Protein AF-A0A173Y8G6-F1 (afdb_monomer_lite)

Secondary structure (DSSP, 8-state):
------S-HHHHHHTTS-EEEEEEE-SEEEEETTEEEEE-SS--S-TT--EEEEEEETTT--EEEEEEEEETTEEEEE-GGGTTT--S-EEEEEEEEEETTEEEEEEEE-SS--EEEE-----TTEEEEEEE-TTSBEEEEEEE--

pLDDT: mean 79.1, std 14.88, range [27.05, 93.94]

Radius of gyration: 14.87 Å; chains: 1; bounding box: 34×36×37 Å

Structure (mmCIF, N/CA/C/O backbone):
data_AF-A0A173Y8G6-F1
#
_entry.id   AF-A0A173Y8G6-F1
#
loop_
_atom_site.group_PDB
_atom_site.id
_atom_site.type_symbol
_atom_site.label_atom_id
_atom_site.label_alt_id
_atom_site.label_comp_id
_atom_site.label_asym_id
_atom_site.label_entity_id
_atom_site.label_seq_id
_atom_site.pdbx_PDB_ins_code
_atom_site.Cartn_x
_atom_site.Cartn_y
_atom_site.Cartn_z
_atom_site.occupancy
_atom_site.B_iso_or_equiv
_atom_site.auth_seq_id
_atom_site.auth_comp_id
_atom_site.auth_asym_id
_atom_site.auth_atom_id
_atom_site.pdbx_PDB_model_num
ATOM 1 N N . MET A 1 1 ? -7.339 12.045 -16.194 1.00 35.00 1 MET A N 1
ATOM 2 C CA . MET A 1 1 ? -6.387 11.503 -15.205 1.00 35.00 1 MET A CA 1
ATOM 3 C C . MET A 1 1 ? -5.517 12.655 -14.739 1.00 35.00 1 MET A C 1
ATOM 5 O O . MET A 1 1 ? -4.804 13.214 -15.562 1.00 35.00 1 MET A O 1
ATOM 9 N N . ILE A 1 2 ? -5.657 13.087 -13.486 1.00 27.05 2 ILE A N 1
ATOM 10 C CA . ILE A 1 2 ? -4.834 14.165 -12.930 1.00 27.05 2 ILE A CA 1
ATOM 11 C C . ILE A 1 2 ? -3.763 13.490 -12.075 1.00 27.05 2 ILE A C 1
ATOM 13 O O . ILE A 1 2 ? -4.053 13.013 -10.985 1.00 27.05 2 ILE A O 1
ATOM 17 N N . ILE A 1 3 ? -2.535 13.415 -12.589 1.00 34.75 3 ILE A N 1
ATOM 18 C CA . ILE A 1 3 ? -1.369 13.115 -11.756 1.00 34.75 3 ILE A CA 1
ATOM 19 C C . ILE A 1 3 ? -1.067 14.418 -11.031 1.00 34.75 3 ILE A C 1
ATOM 21 O O . ILE A 1 3 ? -0.451 15.319 -11.600 1.00 34.75 3 ILE A O 1
ATOM 25 N N . ILE A 1 4 ? -1.569 14.567 -9.809 1.00 37.94 4 ILE A N 1
ATOM 26 C CA . ILE A 1 4 ? -1.151 15.689 -8.982 1.00 37.94 4 ILE A CA 1
ATOM 27 C C . ILE A 1 4 ? 0.146 15.245 -8.307 1.00 37.94 4 ILE A C 1
ATOM 29 O O . ILE A 1 4 ? 0.132 14.386 -7.430 1.00 37.94 4 ILE A O 1
ATOM 33 N N . ASN A 1 5 ? 1.275 15.799 -8.753 1.00 38.75 5 ASN A N 1
ATOM 34 C CA . ASN A 1 5 ? 2.533 15.724 -8.017 1.00 38.75 5 ASN A CA 1
ATOM 35 C C . ASN A 1 5 ? 2.392 16.658 -6.807 1.00 38.75 5 ASN A C 1
ATOM 37 O O . ASN A 1 5 ? 2.719 17.843 -6.874 1.00 38.75 5 ASN A O 1
ATOM 41 N N . ILE A 1 6 ? 1.725 16.168 -5.762 1.00 46.53 6 ILE A N 1
ATOM 42 C CA . ILE A 1 6 ? 1.488 16.938 -4.545 1.00 46.53 6 ILE A CA 1
ATOM 43 C C . ILE A 1 6 ? 2.719 16.742 -3.686 1.00 46.53 6 ILE A C 1
ATOM 45 O O . ILE A 1 6 ? 3.026 15.622 -3.284 1.00 46.53 6 ILE A O 1
ATOM 49 N N . ASN A 1 7 ? 3.417 17.835 -3.397 1.00 43.09 7 ASN A N 1
ATOM 50 C CA . ASN A 1 7 ? 4.441 17.834 -2.366 1.00 43.09 7 ASN A CA 1
ATOM 51 C C . ASN A 1 7 ? 3.755 17.512 -1.024 1.00 43.09 7 ASN A C 1
ATOM 53 O O . ASN A 1 7 ? 3.159 18.388 -0.404 1.00 43.09 7 ASN A O 1
ATOM 57 N N . ASN A 1 8 ? 3.821 16.235 -0.643 1.00 57.97 8 ASN A N 1
ATOM 58 C CA . ASN A 1 8 ? 3.405 15.617 0.616 1.00 57.97 8 ASN A CA 1
ATOM 59 C C . ASN A 1 8 ? 1.929 15.817 1.003 1.00 57.97 8 ASN A C 1
ATOM 61 O O . ASN A 1 8 ? 1.582 16.659 1.835 1.00 57.97 8 ASN A O 1
ATOM 65 N N . TYR A 1 9 ? 1.052 14.959 0.477 1.00 61.53 9 TYR A N 1
ATOM 66 C CA . TYR A 1 9 ? -0.348 14.890 0.893 1.00 61.53 9 TYR A CA 1
ATOM 67 C C . TYR A 1 9 ? -0.448 14.610 2.396 1.00 61.53 9 TYR A C 1
ATOM 69 O O . TYR A 1 9 ? -1.221 15.256 3.094 1.00 61.53 9 TYR A O 1
ATOM 77 N N . THR A 1 10 ? 0.395 13.726 2.940 1.00 57.09 10 THR A N 1
ATOM 78 C CA . THR A 1 10 ? 0.391 13.434 4.384 1.00 57.09 10 THR A CA 1
ATOM 79 C C . THR A 1 10 ? 0.614 14.670 5.253 1.00 57.09 10 THR A C 1
ATOM 81 O O . THR A 1 10 ? -0.005 14.777 6.310 1.00 57.09 10 THR A O 1
ATOM 84 N N . ASP A 1 11 ? 1.437 15.614 4.792 1.00 58.09 11 ASP A N 1
ATOM 85 C CA . ASP A 1 11 ? 1.786 16.819 5.551 1.00 58.09 11 ASP A CA 1
ATOM 86 C C . ASP A 1 11 ? 0.621 17.826 5.562 1.00 58.09 11 ASP A C 1
ATOM 88 O O . ASP A 1 11 ? 0.372 18.511 6.557 1.00 58.09 11 ASP A O 1
ATOM 92 N N . PHE A 1 12 ? -0.151 17.887 4.471 1.00 55.78 12 PHE A N 1
ATOM 93 C CA . PHE A 1 12 ? -1.356 18.716 4.396 1.00 55.78 12 PHE A CA 1
ATOM 94 C C . PHE A 1 12 ? -2.420 18.269 5.411 1.00 55.78 12 PHE A C 1
ATOM 96 O O . PHE A 1 12 ? -3.036 19.104 6.083 1.00 55.78 12 PHE A O 1
ATOM 103 N N . TYR A 1 13 ? -2.612 16.954 5.563 1.00 57.38 13 TYR A N 1
ATOM 104 C CA . TYR A 1 13 ? -3.599 16.404 6.496 1.00 57.38 13 TYR A CA 1
ATOM 105 C C . TYR A 1 13 ? -3.103 16.382 7.944 1.00 57.38 13 TYR A C 1
ATOM 107 O O . TYR A 1 13 ? -3.916 16.577 8.848 1.00 57.38 13 TYR A O 1
ATOM 115 N N . SER A 1 14 ? -1.795 16.223 8.184 1.00 56.19 14 SER A N 1
ATOM 116 C CA . SER A 1 14 ? -1.225 16.271 9.537 1.00 56.19 14 SER A CA 1
ATOM 117 C C . SER A 1 14 ? -1.291 17.657 10.176 1.00 56.19 14 SER A C 1
ATOM 119 O O . SER A 1 14 ? -1.385 17.760 11.394 1.00 56.19 14 SER A O 1
ATOM 121 N N . ASN A 1 15 ? -1.245 18.725 9.374 1.00 54.25 15 ASN A N 1
ATOM 122 C CA . ASN A 1 15 ? -1.210 20.095 9.891 1.00 54.25 15 ASN A CA 1
ATOM 123 C C . ASN A 1 15 ? -2.587 20.648 10.289 1.00 54.25 15 ASN A C 1
ATOM 125 O O . ASN A 1 15 ? -2.645 21.650 10.994 1.00 54.25 15 ASN A O 1
ATOM 129 N N . ASN A 1 16 ? -3.683 20.007 9.867 1.00 51.00 16 ASN A N 1
ATOM 130 C CA . ASN A 1 16 ? -5.044 20.508 10.097 1.00 51.00 16 ASN A CA 1
ATOM 131 C C . ASN A 1 16 ? -5.950 19.545 10.881 1.00 51.00 16 ASN A C 1
ATOM 133 O O . ASN A 1 16 ? -7.019 19.960 11.311 1.00 51.00 16 ASN A O 1
ATOM 137 N N . ASN A 1 17 ? -5.558 18.279 11.072 1.00 57.84 17 ASN A N 1
ATOM 138 C CA . ASN A 1 17 ? -6.342 17.274 11.799 1.00 57.84 17 ASN A CA 1
ATOM 139 C C . ASN A 1 17 ? -5.426 16.276 12.529 1.00 57.84 17 ASN A C 1
ATOM 141 O O . ASN A 1 17 ? -4.271 16.089 12.153 1.00 57.84 17 ASN A O 1
ATOM 145 N N . ILE A 1 18 ? -5.943 15.590 13.558 1.00 61.19 18 ILE A N 1
ATOM 146 C CA . ILE A 1 18 ? -5.204 14.519 14.248 1.00 61.19 18 ILE A CA 1
ATOM 147 C C . ILE A 1 18 ? -5.032 13.342 13.275 1.00 61.19 18 ILE A C 1
ATOM 149 O O . ILE A 1 18 ? -5.975 12.584 13.040 1.00 61.19 18 ILE A O 1
ATOM 153 N N . LEU A 1 19 ? -3.830 13.204 12.709 1.00 77.75 19 LEU A N 1
ATOM 154 C CA . LEU A 1 19 ? -3.442 12.074 11.870 1.00 77.75 19 LEU A CA 1
ATOM 155 C C . LEU A 1 19 ? -2.950 10.923 12.750 1.00 77.75 19 LEU A C 1
ATOM 157 O O . LEU A 1 19 ? -1.847 10.966 13.296 1.00 77.75 19 LEU A O 1
ATOM 161 N N . GLU A 1 20 ? -3.751 9.869 12.874 1.00 83.88 20 GLU A N 1
ATOM 162 C CA . GLU A 1 20 ? -3.346 8.668 13.603 1.00 83.88 20 GLU A CA 1
ATOM 163 C C . GLU A 1 20 ? -2.786 7.626 12.628 1.00 83.88 20 GLU A C 1
ATOM 165 O O . GLU A 1 20 ? -3.473 7.160 11.717 1.00 83.88 20 GLU A O 1
ATOM 170 N N . THR A 1 21 ? -1.526 7.234 12.828 1.00 87.12 21 THR A N 1
ATOM 171 C CA . THR A 1 21 ? -0.902 6.179 12.021 1.00 87.12 21 THR A CA 1
ATOM 172 C C . THR A 1 21 ? -1.213 4.807 12.605 1.00 87.12 21 THR A C 1
ATOM 174 O O . THR A 1 21 ? -0.992 4.552 13.788 1.00 87.12 21 THR A O 1
ATOM 177 N N . ARG A 1 22 ? -1.692 3.893 11.762 1.00 90.44 22 ARG A N 1
ATOM 178 C CA . ARG A 1 22 ? -2.098 2.539 12.140 1.00 90.44 22 ARG A CA 1
ATOM 179 C C . ARG A 1 22 ? -1.487 1.504 11.208 1.00 90.44 22 ARG A C 1
ATOM 181 O O . ARG A 1 22 ? -1.153 1.775 10.060 1.00 90.44 22 ARG A O 1
ATOM 188 N N . LYS A 1 23 ? -1.366 0.275 11.703 1.00 91.19 23 LYS A N 1
ATOM 189 C CA . LYS A 1 23 ? -1.014 -0.887 10.883 1.00 91.19 23 LYS A CA 1
ATOM 190 C C . LYS A 1 23 ? -2.292 -1.542 10.369 1.00 91.19 23 LYS A C 1
ATOM 192 O O . LYS A 1 23 ? -3.181 -1.842 11.164 1.00 91.19 23 LYS A O 1
ATOM 197 N N . LEU A 1 24 ? -2.374 -1.778 9.063 1.00 91.31 24 LEU A N 1
ATOM 198 C CA . LEU A 1 24 ? -3.451 -2.557 8.456 1.00 91.31 24 LEU A CA 1
ATOM 199 C C . LEU A 1 24 ? -2.956 -3.974 8.210 1.00 91.31 24 LEU A C 1
ATOM 201 O O . LEU A 1 24 ? -2.072 -4.187 7.389 1.00 91.31 24 LEU A O 1
ATOM 205 N N . ARG A 1 25 ? -3.513 -4.949 8.923 1.00 91.00 25 ARG A N 1
ATOM 206 C CA . ARG A 1 25 ? -3.151 -6.346 8.706 1.00 91.00 25 ARG A CA 1
ATOM 207 C C . ARG A 1 25 ? -3.846 -6.874 7.454 1.00 91.00 25 ARG A C 1
ATOM 209 O O . ARG A 1 25 ? -5.065 -6.815 7.367 1.00 91.00 25 ARG A O 1
ATOM 216 N N . ILE A 1 26 ? -3.050 -7.404 6.536 1.00 91.88 26 ILE A N 1
ATOM 217 C CA . ILE A 1 26 ? -3.497 -8.127 5.347 1.00 91.88 26 ILE A CA 1
ATOM 218 C C . ILE A 1 26 ? -3.215 -9.608 5.574 1.00 91.88 26 ILE A C 1
ATOM 220 O O . ILE A 1 26 ? -2.167 -9.971 6.119 1.00 91.88 26 ILE A O 1
ATOM 224 N N . ASP A 1 27 ? -4.152 -10.458 5.173 1.00 90.12 27 ASP A N 1
ATOM 225 C CA . ASP A 1 27 ? -4.031 -11.907 5.335 1.00 90.12 27 ASP A CA 1
ATOM 226 C C . ASP A 1 27 ? -3.427 -12.573 4.097 1.00 90.12 27 ASP A C 1
ATOM 228 O O . ASP A 1 27 ? -2.698 -13.567 4.202 1.00 90.12 27 ASP A O 1
ATOM 232 N N . LYS A 1 28 ? -3.699 -12.000 2.924 1.00 91.81 28 LYS A N 1
ATOM 233 C CA . LYS A 1 28 ? -3.190 -12.475 1.644 1.00 91.81 28 LYS A CA 1
ATOM 234 C C . LYS A 1 28 ? -3.042 -11.324 0.656 1.00 91.81 28 LYS A C 1
ATOM 236 O O . LYS A 1 28 ? -3.897 -10.442 0.569 1.00 91.81 28 LYS A O 1
ATOM 241 N N . LEU A 1 29 ? -1.953 -11.366 -0.103 1.00 93.06 29 LEU A N 1
ATOM 242 C CA . LEU A 1 29 ? -1.645 -10.401 -1.146 1.00 93.06 29 LEU A CA 1
ATOM 243 C C . LEU A 1 29 ? -1.628 -11.101 -2.500 1.00 93.06 29 LEU A C 1
ATOM 245 O O . LEU A 1 29 ? -0.852 -12.031 -2.707 1.00 93.06 29 LEU A O 1
ATOM 249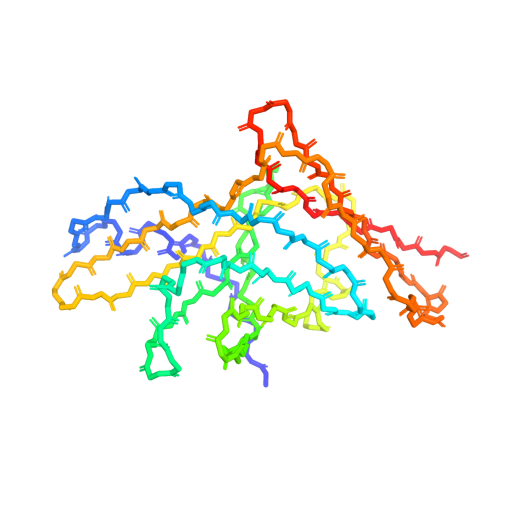 N N . ILE A 1 30 ? -2.470 -10.656 -3.426 1.00 92.00 30 ILE A N 1
ATOM 250 C CA . ILE A 1 30 ? -2.503 -11.198 -4.785 1.00 92.00 30 ILE A CA 1
ATOM 251 C C . ILE A 1 30 ? -2.028 -10.115 -5.748 1.00 92.00 30 ILE A C 1
ATOM 253 O O . ILE A 1 30 ? -2.626 -9.042 -5.820 1.00 92.00 30 ILE A O 1
ATOM 257 N N . GLN A 1 31 ? -0.966 -10.396 -6.498 1.00 89.31 31 GLN A N 1
ATOM 258 C CA . GLN A 1 31 ? -0.624 -9.631 -7.690 1.00 89.31 31 GLN A CA 1
ATOM 259 C C . GLN A 1 31 ? -1.393 -10.225 -8.865 1.00 89.31 31 GLN A C 1
ATOM 261 O O . GLN A 1 31 ? -1.242 -11.415 -9.149 1.00 89.31 31 GLN A O 1
ATOM 266 N N . ARG A 1 32 ? -2.183 -9.407 -9.561 1.00 88.06 32 ARG A N 1
ATOM 267 C CA . ARG A 1 32 ? -2.854 -9.804 -10.802 1.00 88.06 32 ARG A CA 1
ATOM 268 C C . ARG A 1 32 ? -2.757 -8.666 -11.803 1.00 88.06 32 ARG A C 1
ATOM 270 O O . ARG A 1 32 ? -3.237 -7.573 -11.521 1.00 88.06 32 ARG A O 1
ATOM 277 N N . ASP A 1 33 ? -2.136 -8.922 -12.952 1.00 84.00 33 ASP A N 1
ATOM 278 C CA . ASP A 1 33 ? -1.871 -7.899 -13.969 1.00 84.00 33 ASP A CA 1
ATOM 279 C C . ASP A 1 33 ? -1.205 -6.640 -13.358 1.00 84.00 33 ASP A C 1
ATOM 281 O O . ASP A 1 33 ? -0.166 -6.744 -12.697 1.00 84.00 33 ASP A O 1
ATOM 285 N N . ASN A 1 34 ? -1.816 -5.464 -13.538 1.00 86.69 34 ASN A N 1
ATOM 286 C CA . ASN A 1 34 ? -1.407 -4.186 -12.946 1.00 86.69 34 ASN A CA 1
ATOM 287 C C . ASN A 1 34 ? -2.191 -3.847 -11.687 1.00 86.69 34 ASN A C 1
ATOM 289 O O . ASN A 1 34 ? -2.507 -2.690 -11.428 1.00 86.69 34 ASN A O 1
ATOM 293 N N . SER A 1 35 ? -2.573 -4.851 -10.914 1.00 90.56 35 SER A N 1
ATOM 294 C CA . SER A 1 35 ? -3.340 -4.641 -9.699 1.00 90.56 35 SER A CA 1
ATOM 295 C C . SER A 1 35 ? -2.785 -5.438 -8.531 1.00 90.56 35 SER A C 1
ATOM 297 O O . SER A 1 35 ? -2.263 -6.547 -8.682 1.00 90.56 35 SER A O 1
ATOM 299 N N . LEU A 1 36 ? -2.936 -4.856 -7.346 1.00 93.00 36 LEU A N 1
ATOM 300 C CA . LEU A 1 36 ? -2.687 -5.508 -6.068 1.00 93.00 36 LEU A CA 1
ATOM 301 C C . LEU A 1 36 ? -4.022 -5.723 -5.377 1.00 93.00 36 LEU A C 1
ATOM 303 O O . LEU A 1 36 ? -4.796 -4.786 -5.224 1.00 93.00 36 LEU A O 1
ATOM 307 N N . ILE A 1 37 ? -4.290 -6.944 -4.942 1.00 93.75 37 ILE A N 1
ATOM 308 C CA . ILE A 1 37 ? -5.503 -7.277 -4.203 1.00 93.75 37 ILE A CA 1
ATOM 309 C C . ILE A 1 37 ? -5.090 -7.605 -2.776 1.00 93.75 37 ILE A C 1
ATOM 311 O O . ILE A 1 37 ? -4.366 -8.573 -2.529 1.00 93.75 37 ILE A O 1
ATOM 315 N N . PHE A 1 38 ? -5.539 -6.770 -1.847 1.00 93.94 38 PHE A N 1
ATOM 316 C CA . PHE A 1 38 ? -5.352 -6.943 -0.414 1.00 93.94 38 PHE A CA 1
ATOM 317 C C . PHE A 1 38 ? -6.591 -7.623 0.151 1.00 93.94 38 PHE A C 1
ATOM 319 O O . PHE A 1 38 ? -7.634 -6.982 0.295 1.00 93.94 38 PHE A O 1
ATOM 326 N N . GLU A 1 39 ? -6.472 -8.908 0.466 1.00 91.38 39 GLU A N 1
ATOM 327 C CA . GLU A 1 39 ? -7.541 -9.675 1.100 1.00 91.38 39 GLU A CA 1
ATOM 328 C C . GLU A 1 39 ? -7.463 -9.518 2.622 1.00 91.38 39 GLU A C 1
ATOM 330 O O . GLU A 1 39 ? -6.409 -9.716 3.241 1.00 91.38 39 GLU A O 1
ATOM 335 N N . GLN A 1 40 ? -8.591 -9.124 3.212 1.00 83.00 40 GLN A N 1
ATOM 336 C CA . GLN A 1 40 ? -8.726 -8.850 4.638 1.00 83.00 40 GLN A CA 1
ATOM 337 C C . GLN A 1 40 ? -9.801 -9.767 5.225 1.00 83.00 40 GLN A C 1
ATOM 339 O O . GLN A 1 40 ? -10.976 -9.648 4.888 1.00 83.00 40 GLN A O 1
ATOM 344 N N . ASN A 1 41 ? -9.434 -10.663 6.141 1.00 77.50 41 ASN A N 1
ATOM 345 C CA . ASN A 1 41 ? -10.394 -11.562 6.792 1.00 77.50 41 ASN A CA 1
ATOM 346 C C . ASN A 1 41 ? -11.443 -10.792 7.605 1.00 77.50 41 ASN A C 1
ATOM 348 O O . ASN A 1 41 ? -12.598 -11.208 7.694 1.00 77.50 41 ASN A O 1
ATOM 352 N N . THR A 1 42 ? -11.048 -9.649 8.164 1.00 77.88 42 THR A N 1
ATOM 353 C CA . THR A 1 42 ? -11.954 -8.701 8.810 1.00 77.88 42 THR A CA 1
ATOM 354 C C . THR A 1 42 ? -12.061 -7.460 7.939 1.00 77.88 42 THR A C 1
ATOM 356 O O . THR A 1 42 ? -11.066 -6.762 7.744 1.00 77.88 42 THR A O 1
ATOM 359 N N . ILE A 1 43 ? -13.268 -7.163 7.450 1.00 70.31 43 ILE A N 1
ATOM 360 C CA . ILE A 1 43 ? -13.540 -5.964 6.648 1.00 70.31 43 ILE A CA 1
ATOM 361 C C . ILE A 1 43 ? -13.141 -4.729 7.454 1.00 70.31 43 ILE A C 1
ATOM 363 O O . ILE A 1 43 ? -13.756 -4.425 8.480 1.00 70.31 43 ILE A O 1
ATOM 367 N N . LYS A 1 44 ? -12.104 -4.024 6.994 1.00 80.06 44 LYS A N 1
ATOM 368 C CA . LYS A 1 44 ? -11.678 -2.763 7.605 1.00 80.06 44 LYS A CA 1
ATOM 369 C C . LYS A 1 44 ? -12.281 -1.541 6.929 1.00 80.06 44 LYS A C 1
ATOM 371 O O . LYS A 1 44 ? -12.524 -0.563 7.623 1.00 80.06 44 LYS A O 1
ATOM 376 N N . PHE A 1 45 ? -12.510 -1.628 5.622 1.00 81.81 45 PHE A N 1
ATOM 377 C CA . PHE A 1 45 ? -13.025 -0.542 4.795 1.00 81.81 45 PHE A CA 1
ATOM 378 C C . PHE A 1 45 ? -14.308 -0.986 4.104 1.00 81.81 45 PHE A C 1
ATOM 380 O O . PHE A 1 45 ? -14.361 -2.088 3.550 1.00 81.81 45 PHE A O 1
ATOM 387 N N . ARG A 1 46 ? -15.329 -0.136 4.133 1.00 77.06 46 ARG A N 1
ATOM 388 C CA . ARG A 1 46 ? -16.601 -0.341 3.427 1.00 77.06 46 ARG A CA 1
ATOM 389 C C . ARG A 1 46 ? -16.583 0.326 2.054 1.00 77.06 46 ARG A C 1
ATOM 391 O O . ARG A 1 46 ? -15.812 1.249 1.826 1.00 77.06 46 ARG A O 1
ATOM 398 N N . CYS A 1 47 ? -17.439 -0.131 1.142 1.00 72.56 47 CYS A N 1
ATOM 399 C CA . CYS A 1 47 ? -17.479 0.364 -0.238 1.00 72.56 47 CYS A CA 1
ATOM 400 C C . CYS A 1 47 ? -17.788 1.864 -0.349 1.00 72.56 47 CYS A C 1
ATOM 402 O O . CYS A 1 47 ? -17.386 2.491 -1.323 1.00 72.56 47 CYS A O 1
ATOM 404 N N . GLU A 1 48 ? -18.496 2.425 0.629 1.00 71.25 48 GLU A N 1
ATOM 405 C CA . GLU A 1 48 ? -18.885 3.834 0.681 1.00 71.25 48 GLU A CA 1
ATOM 406 C C . GLU A 1 48 ? -17.804 4.737 1.298 1.00 71.25 48 GLU A C 1
ATOM 408 O O . GLU A 1 48 ? -17.977 5.954 1.336 1.00 71.25 48 GLU A O 1
ATOM 413 N N . GLU A 1 49 ? -16.705 4.171 1.809 1.00 76.62 49 GLU A N 1
ATOM 414 C CA . GLU A 1 49 ? -15.631 4.955 2.416 1.00 76.62 49 GLU A CA 1
ATOM 415 C C . GLU A 1 49 ? -14.775 5.668 1.365 1.00 76.62 49 GLU A C 1
ATOM 417 O O . GLU A 1 49 ? -14.310 5.083 0.380 1.00 76.62 49 GLU A O 1
ATOM 422 N N . GLU A 1 50 ? -14.501 6.942 1.632 1.00 78.69 50 GLU A N 1
ATOM 423 C CA . GLU A 1 50 ? -13.541 7.728 0.872 1.00 78.69 50 GLU A CA 1
ATOM 424 C C . GLU A 1 50 ? -12.123 7.392 1.358 1.00 78.69 50 GLU A C 1
ATOM 426 O O . GLU A 1 50 ? -11.733 7.688 2.495 1.00 78.69 50 GLU A O 1
ATOM 431 N N . LEU A 1 51 ? -11.361 6.722 0.494 1.00 88.44 51 LEU A N 1
ATOM 432 C CA . LEU A 1 51 ? -9.966 6.372 0.719 1.00 88.44 51 LEU A CA 1
ATOM 433 C C . LEU A 1 51 ? -9.081 7.119 -0.267 1.00 88.44 51 LEU A C 1
ATOM 435 O O . LEU A 1 51 ?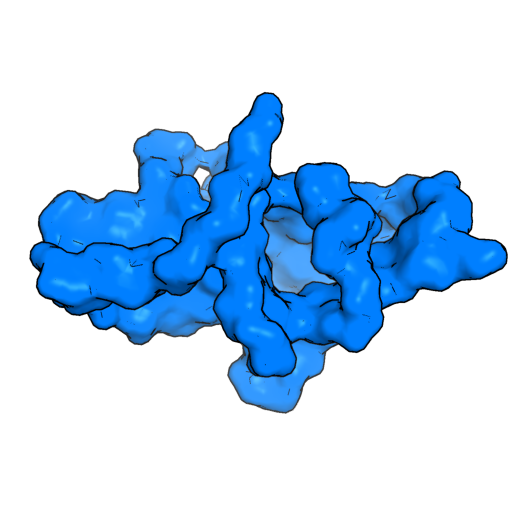 -9.475 7.446 -1.382 1.00 88.44 51 LEU A O 1
ATOM 439 N N . LEU A 1 52 ? -7.827 7.289 0.121 1.00 91.00 52 LEU A N 1
ATOM 440 C CA . LEU A 1 52 ? -6.756 7.584 -0.812 1.00 91.00 52 LEU A CA 1
ATOM 441 C C . LEU A 1 52 ? -5.684 6.526 -0.656 1.00 91.00 52 LEU A C 1
ATOM 443 O O . LEU A 1 52 ? -5.134 6.329 0.429 1.00 91.00 52 LEU A O 1
ATOM 447 N N . VAL A 1 53 ? -5.391 5.843 -1.755 1.00 92.19 53 VAL A N 1
ATOM 448 C CA . VAL A 1 53 ? -4.294 4.887 -1.816 1.00 92.19 53 VAL A CA 1
ATOM 449 C C . VAL A 1 53 ? -3.084 5.602 -2.388 1.00 92.19 53 VAL A C 1
ATOM 451 O O . VAL A 1 53 ? -3.123 6.123 -3.500 1.00 92.19 53 VAL A O 1
ATOM 454 N N . ILE A 1 54 ? -2.013 5.638 -1.608 1.00 91.56 54 ILE A N 1
ATOM 455 C CA . ILE A 1 54 ? -0.795 6.378 -1.910 1.00 91.56 54 ILE A CA 1
ATOM 456 C C . ILE A 1 54 ? 0.354 5.384 -2.003 1.00 91.56 54 ILE A C 1
ATOM 458 O O . ILE A 1 54 ? 0.547 4.552 -1.116 1.00 91.56 54 ILE A O 1
ATOM 462 N N . ILE A 1 55 ? 1.151 5.491 -3.058 1.00 90.69 55 ILE A N 1
ATOM 463 C CA . ILE A 1 55 ? 2.458 4.851 -3.139 1.00 90.69 55 ILE A CA 1
ATOM 464 C C . ILE A 1 55 ? 3.507 5.923 -2.929 1.00 90.69 55 ILE A C 1
ATOM 466 O O . ILE A 1 55 ? 3.654 6.831 -3.740 1.00 90.69 55 ILE A O 1
ATOM 470 N N . ARG A 1 56 ? 4.241 5.814 -1.826 1.00 89.69 56 ARG A N 1
ATOM 471 C CA . ARG A 1 56 ? 5.305 6.744 -1.472 1.00 89.69 56 ARG A CA 1
ATOM 472 C C . ARG A 1 56 ? 6.661 6.144 -1.786 1.00 89.69 56 ARG A C 1
ATOM 474 O O . ARG A 1 56 ? 7.036 5.119 -1.214 1.00 89.69 56 ARG A O 1
ATOM 481 N N . ASN A 1 57 ? 7.426 6.792 -2.653 1.00 87.31 57 ASN A N 1
ATOM 482 C CA . ASN A 1 57 ? 8.799 6.406 -2.941 1.00 87.31 57 ASN A CA 1
ATOM 483 C C . ASN A 1 57 ? 9.641 6.454 -1.656 1.00 87.31 57 ASN A C 1
ATOM 485 O O . ASN A 1 57 ? 9.709 7.469 -0.961 1.00 87.31 57 ASN A O 1
ATOM 489 N N . VAL A 1 58 ? 10.309 5.351 -1.328 1.00 86.88 58 VAL A N 1
ATOM 490 C CA . VAL A 1 58 ? 11.071 5.223 -0.078 1.00 86.88 58 VAL A CA 1
ATOM 491 C C . VAL A 1 58 ? 12.255 6.184 -0.030 1.00 86.88 58 VAL A C 1
ATOM 493 O O . VAL A 1 58 ? 12.567 6.709 1.045 1.00 86.88 58 VAL A O 1
ATOM 496 N N . LYS A 1 59 ? 12.888 6.431 -1.180 1.00 85.62 59 LYS A N 1
ATOM 497 C CA . LYS A 1 59 ? 14.088 7.258 -1.308 1.00 85.62 59 LYS A CA 1
ATOM 498 C C . LYS A 1 59 ? 13.744 8.729 -1.524 1.00 85.62 59 LYS A C 1
ATOM 500 O O . LYS A 1 59 ? 14.215 9.560 -0.757 1.00 85.62 59 LYS A O 1
ATOM 505 N N . THR A 1 60 ? 12.948 9.042 -2.548 1.00 85.12 60 THR A N 1
ATOM 506 C CA . THR A 1 60 ? 12.649 10.434 -2.941 1.00 85.12 60 THR A CA 1
ATOM 507 C C . THR A 1 60 ? 11.541 11.060 -2.106 1.00 85.12 60 THR A C 1
ATOM 509 O O . THR A 1 60 ? 11.427 12.278 -2.079 1.00 85.12 60 THR A O 1
ATOM 512 N N . LYS A 1 61 ? 10.755 10.238 -1.396 1.00 85.38 61 LYS A N 1
ATOM 513 C CA . LYS A 1 61 ? 9.554 10.635 -0.646 1.00 85.38 61 LYS A CA 1
ATOM 514 C C . LYS A 1 61 ? 8.396 11.134 -1.504 1.00 85.38 61 LYS A C 1
ATOM 516 O O . LYS A 1 61 ? 7.370 11.445 -0.912 1.00 85.38 61 LYS A O 1
ATOM 521 N N . GLU A 1 62 ? 8.531 11.128 -2.831 1.00 85.88 62 GLU A N 1
ATOM 522 C CA . GLU A 1 62 ? 7.452 11.435 -3.774 1.00 85.88 62 GLU A CA 1
ATOM 523 C C . GLU A 1 62 ? 6.254 10.516 -3.545 1.00 85.88 62 GLU A C 1
ATOM 525 O O . GLU A 1 62 ? 6.413 9.322 -3.275 1.00 85.88 62 GLU A O 1
ATOM 530 N N . GLU A 1 63 ? 5.059 11.083 -3.658 1.00 86.94 63 GLU A N 1
ATOM 531 C CA . GLU A 1 63 ? 3.795 10.404 -3.410 1.00 86.94 63 GLU A CA 1
ATOM 532 C C . GLU A 1 63 ? 2.992 10.313 -4.703 1.00 86.94 63 GLU A C 1
ATOM 534 O O . GLU A 1 63 ? 2.819 11.296 -5.422 1.00 86.94 63 GLU A O 1
ATOM 539 N N . PHE A 1 64 ? 2.484 9.118 -4.986 1.00 86.88 64 PHE A N 1
ATOM 540 C CA . PHE A 1 64 ? 1.661 8.846 -6.153 1.00 86.88 64 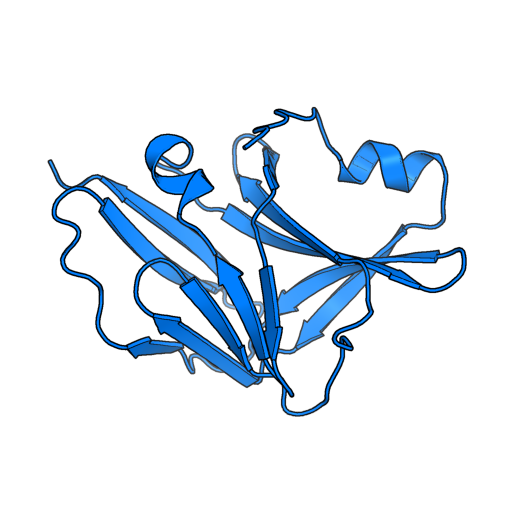PHE A CA 1
ATOM 541 C C . PHE A 1 64 ? 0.307 8.298 -5.717 1.00 86.88 64 PHE A C 1
ATOM 543 O O . PHE A 1 64 ? 0.241 7.311 -4.985 1.00 86.88 64 PHE A O 1
ATOM 550 N N . ILE A 1 65 ? -0.776 8.920 -6.177 1.00 88.56 65 ILE A N 1
ATOM 551 C CA . ILE A 1 65 ? -2.139 8.479 -5.872 1.00 88.56 65 ILE A CA 1
ATOM 552 C C . ILE A 1 65 ? -2.544 7.385 -6.863 1.00 88.56 65 ILE A C 1
ATOM 554 O O . ILE A 1 65 ? -2.368 7.533 -8.074 1.00 88.56 65 ILE A O 1
ATOM 558 N N . CYS A 1 66 ? -3.079 6.289 -6.335 1.00 89.38 66 CYS A N 1
ATOM 559 C CA . CYS A 1 66 ? -3.587 5.164 -7.110 1.00 89.38 66 CYS A CA 1
ATOM 560 C C . CYS A 1 66 ? -5.108 5.149 -7.116 1.00 89.38 66 CYS A C 1
ATOM 562 O O . CYS A 1 66 ? -5.748 5.431 -6.098 1.00 89.38 66 CYS A O 1
ATOM 564 N N . ASP A 1 67 ? -5.666 4.702 -8.236 1.00 91.00 67 ASP A N 1
ATOM 565 C CA . ASP A 1 67 ? -7.064 4.301 -8.281 1.00 91.00 67 ASP A CA 1
ATOM 566 C C . ASP A 1 67 ? -7.257 3.020 -7.459 1.00 91.00 67 ASP A C 1
ATOM 568 O O . ASP A 1 67 ? -6.359 2.173 -7.343 1.00 91.00 67 ASP A O 1
ATOM 572 N N . TYR A 1 68 ? -8.443 2.867 -6.876 1.00 92.44 68 TYR A N 1
ATOM 573 C CA . TYR A 1 68 ? -8.764 1.716 -6.046 1.00 92.44 68 TYR A CA 1
ATOM 574 C C . TYR A 1 68 ? -10.225 1.293 -6.185 1.00 92.44 68 TYR A C 1
ATOM 576 O O . TYR A 1 68 ? -11.086 2.060 -6.612 1.00 92.44 68 TYR A O 1
ATOM 584 N N . LEU A 1 69 ? -10.506 0.048 -5.802 1.00 91.44 69 LEU A N 1
ATOM 585 C CA . LEU A 1 69 ? -11.852 -0.503 -5.677 1.00 91.44 69 LEU A CA 1
ATOM 586 C C . LEU A 1 69 ? -11.952 -1.295 -4.376 1.00 91.44 69 LEU A C 1
ATOM 588 O O . LEU A 1 69 ? -11.057 -2.074 -4.050 1.00 91.44 69 LEU A O 1
ATOM 592 N N . ILE A 1 70 ? -13.073 -1.169 -3.674 1.00 89.31 70 ILE A N 1
ATOM 593 C CA . ILE A 1 70 ? -13.404 -2.028 -2.535 1.00 89.31 70 ILE A CA 1
ATOM 594 C C . ILE A 1 70 ? -14.444 -3.040 -3.014 1.00 89.31 70 ILE A C 1
ATOM 596 O O . ILE A 1 70 ? -15.473 -2.668 -3.576 1.00 89.31 70 ILE A O 1
ATOM 600 N N . LYS A 1 71 ? -14.158 -4.335 -2.859 1.00 84.50 71 LYS A N 1
ATOM 601 C CA . LYS A 1 71 ? -15.055 -5.426 -3.268 1.00 84.50 71 LYS A CA 1
ATOM 602 C C . LYS A 1 71 ? -15.143 -6.466 -2.163 1.00 84.50 71 LYS A C 1
ATOM 604 O O . LYS A 1 71 ? -14.204 -7.239 -1.981 1.00 84.50 71 LYS A O 1
ATOM 609 N N . ALA A 1 72 ? -16.282 -6.509 -1.471 1.00 81.12 72 ALA A N 1
ATOM 610 C CA . ALA A 1 72 ? -16.507 -7.361 -0.302 1.00 81.12 72 ALA A CA 1
ATOM 611 C C . ALA A 1 72 ? -15.412 -7.160 0.766 1.00 81.12 72 ALA A C 1
ATOM 613 O O . ALA A 1 72 ? -15.451 -6.179 1.499 1.00 81.12 72 ALA A O 1
ATOM 614 N N . ASN A 1 73 ? -14.411 -8.043 0.795 1.00 83.00 73 ASN A N 1
ATOM 615 C CA . ASN A 1 73 ? -13.318 -8.053 1.772 1.00 83.00 73 ASN A CA 1
ATOM 616 C C . ASN A 1 73 ? -11.968 -7.619 1.179 1.00 83.00 73 ASN A C 1
ATOM 618 O O . ASN A 1 73 ? -10.928 -7.713 1.834 1.00 83.00 73 ASN A O 1
ATOM 622 N N . ASN A 1 74 ? -11.977 -7.169 -0.074 1.00 90.06 74 ASN A N 1
ATOM 623 C CA . ASN A 1 74 ? -10.771 -6.885 -0.829 1.00 90.06 74 ASN A CA 1
ATOM 624 C C . ASN A 1 74 ? -10.642 -5.393 -1.106 1.00 90.06 74 ASN A C 1
ATOM 626 O O . ASN A 1 74 ? -11.572 -4.776 -1.627 1.00 90.06 74 ASN A O 1
ATOM 630 N N . LEU A 1 75 ? -9.456 -4.850 -0.839 1.00 92.94 75 LEU A N 1
ATOM 631 C CA . LEU A 1 75 ? -9.021 -3.594 -1.437 1.00 92.94 75 LEU A CA 1
ATOM 632 C C . LEU A 1 75 ? -8.196 -3.930 -2.680 1.00 92.94 75 LEU A C 1
ATOM 634 O O . LEU A 1 75 ? -7.153 -4.573 -2.584 1.00 92.94 75 LEU A O 1
ATOM 638 N N . VAL A 1 76 ? -8.678 -3.518 -3.845 1.00 93.44 76 VAL A N 1
ATOM 639 C CA . VAL A 1 76 ? -7.985 -3.663 -5.125 1.00 93.44 76 VAL A CA 1
ATOM 640 C C . VAL A 1 76 ? -7.336 -2.330 -5.459 1.00 93.44 76 VAL A C 1
ATOM 642 O O . VAL A 1 76 ? -8.035 -1.338 -5.625 1.00 93.44 76 VAL A O 1
ATOM 645 N N . ILE A 1 77 ? -6.014 -2.310 -5.556 1.00 93.44 77 ILE A N 1
ATOM 646 C CA . ILE A 1 77 ? -5.208 -1.147 -5.926 1.00 93.44 77 ILE A CA 1
ATOM 647 C C . ILE A 1 77 ? -4.829 -1.293 -7.393 1.00 93.44 77 ILE A C 1
ATOM 649 O O . ILE A 1 77 ? -4.270 -2.321 -7.774 1.00 93.44 77 ILE A O 1
ATOM 653 N N . ILE A 1 78 ? -5.116 -0.278 -8.201 1.00 91.38 78 ILE A N 1
ATOM 654 C CA . ILE A 1 78 ? -4.857 -0.258 -9.641 1.00 91.38 78 ILE A CA 1
ATOM 655 C C . ILE A 1 78 ? -3.584 0.559 -9.891 1.00 91.38 78 ILE A C 1
ATOM 657 O O . ILE A 1 78 ? -3.476 1.706 -9.463 1.00 91.38 78 ILE A O 1
ATOM 661 N N . LEU A 1 79 ? -2.606 -0.042 -10.570 1.00 87.88 79 LEU A N 1
ATOM 662 C CA . LEU A 1 79 ? -1.255 0.501 -10.754 1.00 87.88 79 LEU A CA 1
ATOM 663 C C . LEU A 1 79 ? -1.006 1.079 -12.157 1.00 87.88 79 LEU A C 1
ATOM 665 O O . LEU A 1 79 ? 0.103 1.539 -12.431 1.00 87.88 79 LEU A O 1
ATOM 669 N N . ASP A 1 80 ? -1.993 1.049 -13.058 1.00 82.88 80 ASP A N 1
ATOM 670 C CA . ASP A 1 80 ? -1.828 1.465 -14.460 1.00 82.88 80 ASP A CA 1
ATOM 671 C C . ASP A 1 80 ? -1.317 2.908 -14.607 1.00 82.88 80 ASP A C 1
ATOM 673 O O . ASP A 1 80 ? -0.502 3.202 -15.482 1.00 82.88 80 ASP A O 1
ATOM 677 N N . SER A 1 81 ? -1.726 3.812 -13.715 1.00 77.56 81 SER A N 1
ATOM 678 C CA . SER A 1 81 ? -1.289 5.213 -13.731 1.00 77.56 81 SER A CA 1
ATOM 679 C C . SER A 1 81 ? 0.189 5.406 -13.361 1.00 77.56 81 SER A C 1
ATOM 681 O O . SER A 1 81 ? 0.756 6.462 -13.645 1.00 77.56 81 SER A O 1
ATOM 683 N N . LEU A 1 82 ? 0.837 4.401 -12.758 1.00 78.75 82 LEU A N 1
ATOM 684 C CA . LEU A 1 82 ? 2.198 4.507 -12.215 1.00 78.75 82 LEU A CA 1
ATOM 685 C C . LEU A 1 82 ? 3.290 3.959 -13.130 1.00 78.75 82 LEU A C 1
ATOM 687 O O . LEU A 1 82 ? 4.477 4.128 -12.845 1.00 78.75 82 LEU A O 1
ATOM 691 N N . LEU A 1 83 ? 2.904 3.323 -14.234 1.00 70.81 83 LEU A N 1
ATOM 692 C CA . LEU A 1 83 ? 3.788 2.553 -15.113 1.00 70.81 83 LEU A CA 1
ATOM 693 C C . LEU A 1 83 ? 5.013 3.320 -15.621 1.00 70.81 83 LEU A C 1
ATOM 695 O O . LEU A 1 83 ? 6.078 2.732 -15.792 1.00 70.81 83 LEU A O 1
ATOM 699 N N . HIS A 1 84 ? 4.876 4.628 -15.833 1.00 68.81 84 HIS A N 1
ATOM 700 C CA . HIS A 1 84 ? 5.946 5.495 -16.338 1.00 68.81 84 HIS A CA 1
ATOM 701 C C . HIS A 1 84 ? 6.585 6.380 -15.261 1.00 68.81 84 HIS A C 1
ATOM 703 O O . HIS A 1 84 ? 7.567 7.064 -15.534 1.00 68.81 84 HIS A O 1
ATOM 709 N N . LEU A 1 85 ? 6.022 6.384 -14.052 1.00 69.94 85 LEU A N 1
ATOM 710 C CA . LEU A 1 85 ? 6.450 7.245 -12.948 1.00 69.94 85 LEU A CA 1
ATOM 711 C C . LEU A 1 85 ? 7.377 6.506 -11.982 1.00 69.94 85 LEU A C 1
ATOM 713 O O . LEU A 1 85 ? 8.195 7.113 -11.296 1.00 69.94 85 LEU A O 1
ATOM 717 N N . PHE A 1 86 ? 7.262 5.180 -11.945 1.00 66.75 86 PHE A N 1
ATOM 718 C CA . PHE A 1 86 ? 8.032 4.326 -11.063 1.00 66.75 86 PHE A CA 1
ATOM 719 C C . PHE A 1 86 ? 9.165 3.665 -11.852 1.00 66.75 86 PHE A C 1
ATOM 721 O O . PHE A 1 86 ? 8.979 2.632 -12.491 1.00 66.75 86 PHE A O 1
ATOM 728 N N . SER A 1 87 ? 10.354 4.266 -11.834 1.00 62.81 87 SER A N 1
ATOM 729 C CA . SER A 1 87 ? 11.569 3.651 -12.378 1.00 62.81 87 SER A CA 1
ATOM 730 C C . SER A 1 87 ? 12.672 3.672 -11.323 1.00 62.81 87 SER A C 1
ATOM 732 O O . SER A 1 87 ? 13.045 4.746 -10.854 1.00 62.81 87 SER A O 1
ATOM 734 N N . ASN A 1 88 ? 13.214 2.497 -10.991 1.00 63.03 88 ASN A N 1
ATOM 735 C CA . ASN A 1 88 ? 14.402 2.290 -10.143 1.00 63.03 88 ASN A CA 1
ATOM 736 C C . ASN A 1 88 ? 14.240 2.478 -8.624 1.00 63.03 88 ASN A C 1
ATOM 738 O O . ASN A 1 88 ? 15.252 2.557 -7.924 1.00 63.03 88 ASN A O 1
ATOM 742 N N . TYR A 1 89 ? 13.018 2.515 -8.092 1.00 73.06 89 TYR A N 1
ATOM 743 C CA . TYR A 1 89 ? 12.802 2.724 -6.658 1.00 73.06 89 TYR A CA 1
ATOM 744 C C . TYR A 1 89 ? 11.788 1.755 -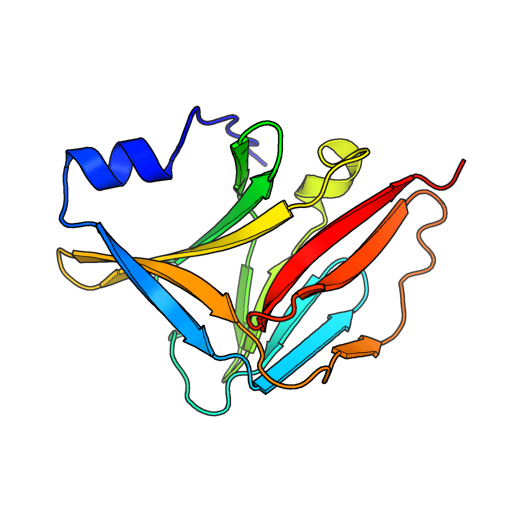6.054 1.00 73.06 89 TYR A C 1
ATOM 746 O O . TYR A 1 89 ? 10.993 1.135 -6.757 1.00 73.06 89 TYR A O 1
ATOM 754 N N . GLU A 1 90 ? 11.852 1.618 -4.729 1.00 87.31 90 GLU A N 1
ATOM 755 C CA . GLU A 1 90 ? 10.837 0.934 -3.932 1.00 87.31 90 GLU A CA 1
ATOM 756 C C . GLU A 1 90 ? 9.801 1.943 -3.426 1.00 87.31 90 GLU A C 1
ATOM 758 O O . GLU A 1 90 ? 10.132 3.078 -3.070 1.00 87.31 90 GLU A O 1
ATOM 763 N N . GLY A 1 91 ? 8.547 1.512 -3.366 1.00 90.06 91 GLY A N 1
ATOM 764 C CA . GLY A 1 91 ? 7.400 2.262 -2.881 1.00 90.06 91 GLY A CA 1
ATOM 765 C C . GLY A 1 91 ? 6.797 1.613 -1.647 1.00 90.06 91 GLY A C 1
ATOM 766 O O . GLY A 1 91 ? 6.597 0.400 -1.608 1.00 90.06 91 GLY A O 1
ATOM 767 N N . ALA A 1 92 ? 6.511 2.426 -0.635 1.00 91.88 92 ALA A N 1
ATOM 768 C CA . ALA A 1 92 ? 5.632 2.067 0.467 1.00 91.88 92 ALA A CA 1
ATOM 769 C C . ALA A 1 92 ? 4.184 2.292 0.033 1.00 91.88 92 ALA A C 1
ATOM 771 O O . ALA A 1 92 ? 3.882 3.349 -0.513 1.00 91.88 92 ALA A O 1
ATOM 772 N N . ILE A 1 93 ? 3.293 1.348 0.313 1.00 93.12 93 ILE A N 1
ATOM 773 C CA . ILE A 1 93 ? 1.857 1.562 0.117 1.00 93.12 93 ILE A CA 1
ATOM 774 C C . ILE A 1 93 ? 1.290 2.143 1.410 1.00 93.12 93 ILE A C 1
ATOM 776 O O . ILE A 1 93 ? 1.602 1.655 2.495 1.00 93.12 93 ILE A O 1
ATOM 780 N N . GLN A 1 94 ? 0.467 3.177 1.302 1.00 93.31 94 GLN A N 1
ATOM 781 C CA . GLN A 1 94 ? -0.233 3.807 2.413 1.00 93.31 94 GLN A CA 1
ATOM 782 C C . GLN A 1 94 ? -1.689 4.032 2.020 1.00 93.31 94 GLN A C 1
ATOM 784 O O . GLN A 1 94 ? -1.997 4.274 0.856 1.00 93.31 94 GLN A O 1
ATOM 789 N N . ILE A 1 95 ? -2.594 3.927 2.986 1.00 92.44 95 ILE A N 1
ATOM 790 C CA . ILE A 1 95 ? -4.024 4.136 2.765 1.00 92.44 95 ILE A CA 1
ATOM 791 C C . ILE A 1 95 ? -4.479 5.196 3.752 1.00 92.44 95 ILE A C 1
ATOM 793 O O . ILE A 1 95 ? -4.483 4.961 4.960 1.00 92.44 95 ILE A O 1
ATOM 797 N N . LEU A 1 96 ? -4.836 6.368 3.245 1.00 90.75 96 LEU A N 1
ATOM 798 C CA . LEU A 1 96 ? -5.458 7.412 4.038 1.00 90.75 96 LEU A CA 1
ATOM 799 C C . LEU A 1 96 ? -6.969 7.190 4.018 1.00 90.75 96 LEU A C 1
ATOM 801 O O . LEU A 1 96 ? -7.571 7.045 2.959 1.00 90.75 96 LEU A O 1
ATOM 805 N N . ASN A 1 97 ? -7.572 7.159 5.195 1.00 88.31 97 ASN A N 1
ATOM 806 C CA . ASN A 1 97 ? -9.010 7.041 5.379 1.00 88.31 97 ASN A CA 1
ATOM 807 C C . ASN A 1 97 ? -9.478 8.196 6.254 1.00 88.31 97 ASN A C 1
ATOM 809 O O . ASN A 1 97 ? -8.858 8.489 7.282 1.00 88.31 97 ASN A O 1
ATOM 813 N N . LYS A 1 98 ? -10.578 8.827 5.858 1.00 84.06 98 LYS A N 1
ATOM 814 C CA . LYS A 1 98 ? -11.285 9.775 6.708 1.00 84.06 98 LYS A CA 1
ATOM 815 C C . LYS A 1 98 ? -12.477 9.059 7.328 1.00 84.06 98 LYS A C 1
ATOM 817 O O . LYS A 1 98 ? -13.341 8.566 6.612 1.00 84.06 98 LYS A O 1
ATOM 822 N N . SER A 1 99 ? -12.532 9.036 8.652 1.00 79.62 99 SER A N 1
ATOM 823 C CA . SER A 1 99 ? -13.695 8.550 9.392 1.00 79.62 99 SER A CA 1
ATOM 824 C C . SER A 1 99 ? -14.079 9.616 10.401 1.00 79.62 99 SER A C 1
ATOM 826 O O . SER A 1 99 ? -13.265 10.017 11.236 1.00 79.62 99 SER A O 1
ATOM 828 N N . ASP A 1 100 ? -15.321 10.082 10.299 1.00 79.38 100 ASP A N 1
ATOM 829 C CA . ASP A 1 100 ? -15.831 11.242 11.025 1.00 79.38 100 ASP A CA 1
ATOM 830 C C . ASP A 1 100 ? -14.925 12.475 10.806 1.00 79.38 100 ASP A C 1
ATOM 832 O O . ASP A 1 100 ? -14.674 12.895 9.672 1.00 79.38 100 ASP A O 1
ATOM 836 N N . GLU A 1 101 ? -14.400 13.044 11.889 1.00 78.94 101 GLU A N 1
ATOM 837 C CA . GLU A 1 101 ? -13.496 14.199 11.888 1.00 78.94 101 GLU A CA 1
ATOM 838 C C . GLU A 1 101 ? -12.012 13.800 11.994 1.00 78.94 101 GLU A C 1
ATOM 840 O O . GLU A 1 101 ? -11.142 14.653 12.164 1.00 78.94 101 GLU A O 1
ATOM 845 N N . LYS A 1 102 ? -11.692 12.501 11.916 1.00 80.75 102 LYS A N 1
ATOM 846 C CA . LYS A 1 102 ? -10.327 11.987 12.087 1.00 80.75 102 LYS A CA 1
ATOM 847 C C . LYS A 1 102 ? -9.778 11.390 10.801 1.00 80.75 102 LYS A C 1
ATOM 849 O O . LYS A 1 102 ? -10.497 10.779 10.011 1.00 80.75 102 LYS A O 1
ATOM 854 N N . TYR A 1 103 ? -8.465 11.530 10.637 1.00 84.31 103 TYR A N 1
ATOM 855 C CA . TYR A 1 103 ? -7.728 10.926 9.537 1.00 84.31 103 TYR A CA 1
ATOM 856 C C . TYR A 1 103 ? -6.860 9.792 10.057 1.00 84.31 103 TYR A C 1
ATOM 858 O O . TYR A 1 103 ? -6.112 9.935 11.028 1.00 84.31 103 TYR A O 1
ATOM 866 N N . TYR A 1 104 ? -6.952 8.660 9.376 1.00 86.75 104 TYR A N 1
ATOM 867 C CA . TYR A 1 104 ? -6.215 7.454 9.691 1.00 86.75 104 TYR A CA 1
ATOM 868 C C . TYR A 1 104 ? -5.287 7.116 8.538 1.00 86.75 104 TYR A C 1
ATOM 870 O O . TYR A 1 104 ? -5.745 6.870 7.424 1.00 86.75 104 TYR A O 1
ATOM 878 N N . LEU A 1 105 ? -3.986 7.075 8.816 1.00 90.44 105 LEU A N 1
ATOM 879 C CA . LEU A 1 105 ? -2.990 6.613 7.859 1.00 90.44 105 LEU A CA 1
ATOM 880 C C . LEU A 1 105 ? -2.658 5.156 8.147 1.00 90.44 105 LEU A C 1
ATOM 882 O O . LEU A 1 105 ? -2.006 4.832 9.139 1.00 90.44 105 LEU A O 1
ATOM 886 N N . TYR A 1 106 ? -3.102 4.269 7.274 1.00 92.06 106 TYR A N 1
ATOM 887 C CA . TYR A 1 106 ? -2.857 2.846 7.384 1.00 92.06 106 TYR A CA 1
ATOM 888 C C . TYR A 1 106 ? -1.626 2.440 6.574 1.00 92.06 106 TYR A C 1
ATOM 890 O O . TYR A 1 106 ? -1.589 2.604 5.356 1.00 92.06 106 TYR A O 1
ATOM 898 N N . ASN A 1 107 ? -0.646 1.846 7.253 1.00 92.31 107 ASN A N 1
ATOM 899 C CA . ASN A 1 107 ? 0.481 1.157 6.632 1.00 92.31 107 ASN A CA 1
ATOM 900 C C . ASN A 1 107 ? 0.153 -0.342 6.557 1.00 92.31 107 ASN A C 1
ATOM 902 O O . ASN A 1 107 ? 0.031 -0.987 7.610 1.00 92.31 107 ASN A O 1
ATOM 906 N N . PRO A 1 108 ? -0.030 -0.912 5.358 1.00 93.25 108 PRO A N 1
ATOM 907 C CA . PRO A 1 108 ? -0.371 -2.311 5.215 1.00 93.25 108 PRO A CA 1
ATOM 908 C C . PRO A 1 108 ? 0.806 -3.220 5.576 1.00 93.25 108 PRO A C 1
ATOM 910 O O . PRO A 1 108 ? 1.939 -3.014 5.135 1.00 93.25 108 PRO A O 1
ATOM 913 N N . ILE A 1 109 ? 0.523 -4.230 6.394 1.00 93.38 109 ILE A N 1
ATOM 914 C CA . ILE A 1 109 ? 1.486 -5.219 6.864 1.00 93.38 109 ILE A CA 1
ATOM 915 C C . ILE A 1 109 ? 0.945 -6.637 6.696 1.00 93.38 109 ILE A C 1
ATOM 917 O O . ILE A 1 109 ? -0.239 -6.905 6.904 1.00 93.38 109 ILE A O 1
ATOM 921 N N . MET A 1 110 ? 1.838 -7.571 6.403 1.00 90.69 110 MET A N 1
ATOM 922 C CA . MET A 1 110 ? 1.537 -8.987 6.271 1.00 90.69 110 MET A CA 1
ATOM 923 C C . MET A 1 110 ? 2.590 -9.794 7.036 1.00 90.69 110 MET A C 1
ATOM 925 O O . MET A 1 110 ? 3.785 -9.617 6.834 1.00 90.69 110 MET A O 1
ATOM 929 N N . LYS A 1 111 ? 2.159 -10.661 7.962 1.00 78.44 111 LYS A N 1
ATOM 930 C CA . LYS A 1 111 ? 3.089 -11.439 8.810 1.00 78.44 111 LYS A CA 1
ATOM 931 C C . LYS A 1 111 ? 3.681 -12.663 8.111 1.00 78.44 111 LYS A C 1
ATOM 933 O O . LYS A 1 111 ? 4.778 -13.081 8.454 1.00 78.44 111 LYS A O 1
ATOM 938 N N . ASN A 1 112 ? 2.947 -13.236 7.163 1.00 74.38 112 ASN A N 1
ATOM 939 C CA . ASN A 1 112 ? 3.336 -14.451 6.457 1.00 74.38 112 ASN A CA 1
ATOM 940 C C . ASN A 1 112 ? 3.542 -14.113 4.985 1.00 74.38 112 ASN A C 1
ATOM 942 O O . ASN A 1 112 ? 2.805 -13.298 4.442 1.00 74.38 112 ASN A O 1
ATOM 946 N N . ASN A 1 113 ? 4.496 -14.755 4.315 1.00 71.81 113 ASN A N 1
ATOM 947 C CA . ASN A 1 113 ? 4.784 -14.478 2.908 1.00 71.81 113 ASN A CA 1
ATOM 948 C C . ASN A 1 113 ? 3.759 -15.157 1.971 1.00 71.81 113 ASN A C 1
ATOM 950 O O . ASN A 1 113 ? 4.110 -15.994 1.145 1.00 71.81 113 ASN A O 1
ATOM 954 N N . ASN A 1 114 ? 2.473 -14.839 2.146 1.00 83.50 114 ASN A N 1
ATOM 955 C CA . ASN A 1 114 ? 1.359 -15.371 1.362 1.00 83.50 114 ASN A CA 1
ATOM 956 C C . ASN A 1 114 ? 1.069 -14.458 0.162 1.00 83.50 114 ASN A C 1
ATOM 958 O O . ASN A 1 114 ? 0.016 -13.820 0.078 1.00 83.50 114 ASN A O 1
ATOM 962 N N . ILE A 1 115 ? 2.064 -14.348 -0.722 1.00 85.94 115 ILE A N 1
ATOM 963 C CA . ILE A 1 115 ? 1.952 -13.611 -1.980 1.00 85.94 115 ILE A CA 1
ATOM 964 C C . ILE A 1 115 ? 1.591 -14.599 -3.087 1.00 85.94 115 ILE A C 1
ATOM 966 O O . ILE A 1 115 ? 2.335 -15.550 -3.331 1.00 85.94 115 ILE A O 1
ATOM 970 N N . ILE A 1 116 ? 0.481 -14.360 -3.782 1.00 85.12 116 ILE A N 1
ATOM 971 C CA . ILE A 1 116 ? 0.111 -15.117 -4.980 1.00 85.12 116 ILE A CA 1
ATOM 972 C C . ILE A 1 116 ? 0.298 -14.232 -6.207 1.00 85.12 116 ILE A C 1
ATOM 974 O O . ILE A 1 116 ? -0.296 -13.163 -6.304 1.00 85.12 116 ILE A O 1
ATOM 978 N N . ASN A 1 117 ? 1.092 -14.707 -7.164 1.00 82.44 117 ASN A N 1
ATOM 979 C CA . ASN A 1 117 ? 1.249 -14.062 -8.464 1.00 82.44 117 ASN A CA 1
ATOM 980 C C . ASN A 1 117 ? 0.326 -14.758 -9.468 1.00 82.44 117 ASN A C 1
ATOM 982 O O . ASN A 1 117 ? 0.668 -15.801 -10.026 1.00 82.44 117 ASN A O 1
ATOM 986 N N . GLU A 1 118 ? -0.865 -14.208 -9.667 1.00 78.12 118 GLU A N 1
ATOM 987 C CA . GLU A 1 118 ? -1.826 -14.717 -10.639 1.00 78.12 118 GLU A CA 1
ATOM 988 C C . GLU A 1 118 ? -1.641 -13.993 -11.964 1.00 78.12 118 GLU A C 1
ATOM 990 O O . GLU A 1 118 ? -1.553 -12.772 -11.964 1.00 78.12 118 GLU A O 1
ATOM 995 N N . LYS A 1 119 ? -1.580 -14.753 -13.073 1.00 62.03 119 LYS A N 1
ATOM 996 C CA . LYS A 1 119 ? -1.498 -14.271 -14.468 1.00 62.03 119 LYS A CA 1
ATOM 997 C C . LYS A 1 119 ? -0.898 -12.865 -14.576 1.00 62.03 119 LYS A C 1
ATOM 999 O O . LYS A 1 119 ? -1.601 -11.865 -14.591 1.00 62.03 119 LYS A O 1
ATOM 1004 N N . ILE A 1 120 ? 0.424 -12.802 -14.655 1.00 58.69 120 ILE A N 1
ATOM 1005 C CA . ILE A 1 120 ? 1.112 -11.557 -14.979 1.00 58.69 120 ILE A CA 1
ATOM 1006 C C . ILE A 1 120 ? 0.740 -11.259 -16.434 1.00 58.69 120 ILE A C 1
ATOM 1008 O O . ILE A 1 120 ? 1.175 -12.001 -17.319 1.00 58.69 120 ILE A O 1
ATOM 1012 N N . ALA A 1 121 ? -0.096 -10.246 -16.695 1.00 53.91 121 ALA A N 1
ATOM 1013 C CA . ALA A 1 121 ? -0.232 -9.690 -18.036 1.00 53.91 121 ALA A CA 1
ATOM 1014 C C . ALA A 1 121 ? 1.167 -9.598 -18.649 1.00 53.91 121 ALA A C 1
ATOM 1016 O O . ALA A 1 121 ? 2.073 -9.021 -18.044 1.00 53.91 121 ALA A O 1
ATOM 1017 N N . ASN A 1 122 ? 1.352 -10.192 -19.830 1.00 51.19 122 ASN A N 1
ATOM 1018 C CA . ASN A 1 122 ? 2.591 -10.123 -20.603 1.00 51.19 122 ASN A CA 1
ATOM 1019 C C . ASN A 1 122 ? 2.795 -8.691 -21.127 1.00 51.19 122 ASN A C 1
ATOM 1021 O O . ASN A 1 122 ? 2.900 -8.470 -22.336 1.00 51.19 122 ASN A O 1
ATOM 1025 N N . ASN A 1 123 ? 2.815 -7.692 -20.246 1.00 55.78 123 ASN A N 1
ATOM 1026 C CA . ASN A 1 123 ? 3.255 -6.379 -20.636 1.00 55.78 123 ASN A CA 1
ATOM 1027 C C . ASN A 1 123 ? 4.767 -6.453 -20.827 1.00 55.78 123 ASN A C 1
ATOM 1029 O O . ASN A 1 123 ? 5.534 -6.646 -19.886 1.00 55.78 123 ASN A O 1
ATOM 1033 N N . LYS A 1 124 ? 5.194 -6.388 -22.089 1.00 60.69 124 LYS A N 1
ATOM 1034 C CA . LYS A 1 124 ? 6.594 -6.602 -22.454 1.00 60.69 124 LYS A CA 1
ATOM 1035 C C . LYS A 1 124 ? 7.513 -5.529 -21.883 1.00 60.69 124 LYS A C 1
ATOM 1037 O O . LYS A 1 124 ? 8.693 -5.816 -21.770 1.00 60.69 124 LYS A O 1
ATOM 1042 N N . GLN A 1 125 ? 7.000 -4.352 -21.514 1.00 67.56 125 GLN A N 1
ATOM 1043 C CA . GLN A 1 125 ? 7.816 -3.187 -21.148 1.00 67.56 125 GLN A CA 1
ATOM 1044 C C . GLN A 1 125 ? 8.075 -3.021 -19.648 1.00 67.56 125 GLN A C 1
ATOM 1046 O O . GLN A 1 125 ? 9.052 -2.374 -19.283 1.00 67.56 125 GLN A O 1
ATOM 1051 N N . TYR A 1 126 ? 7.256 -3.588 -18.763 1.00 71.94 126 TYR A N 1
ATOM 1052 C CA . TYR A 1 126 ? 7.433 -3.410 -17.322 1.00 71.94 126 TYR A CA 1
ATOM 1053 C C . TYR A 1 126 ? 6.947 -4.622 -16.535 1.00 71.94 126 TYR A C 1
ATOM 1055 O O . TYR A 1 126 ? 6.076 -5.374 -16.974 1.00 71.94 126 TYR A O 1
ATOM 1063 N N . LYS A 1 127 ? 7.485 -4.783 -15.328 1.00 76.88 127 LYS A N 1
ATOM 1064 C CA . LYS A 1 127 ? 7.030 -5.792 -14.377 1.00 76.88 127 LYS A CA 1
ATOM 1065 C C . LYS A 1 127 ? 7.039 -5.240 -12.960 1.00 76.88 127 LYS A C 1
ATOM 1067 O O . LYS A 1 127 ? 8.052 -4.705 -12.510 1.00 76.88 127 LYS A O 1
ATOM 1072 N N . TRP A 1 128 ? 5.920 -5.419 -12.266 1.00 82.00 128 TRP A N 1
ATOM 1073 C CA . TRP A 1 128 ? 5.805 -5.157 -10.836 1.00 82.00 128 TRP A CA 1
ATOM 1074 C C . TRP A 1 128 ? 6.372 -6.319 -10.025 1.00 82.00 128 TRP A C 1
ATOM 1076 O O . TRP A 1 128 ? 6.159 -7.489 -10.356 1.00 82.00 128 TRP A O 1
ATOM 1086 N N . PHE A 1 129 ? 7.072 -5.975 -8.951 1.00 8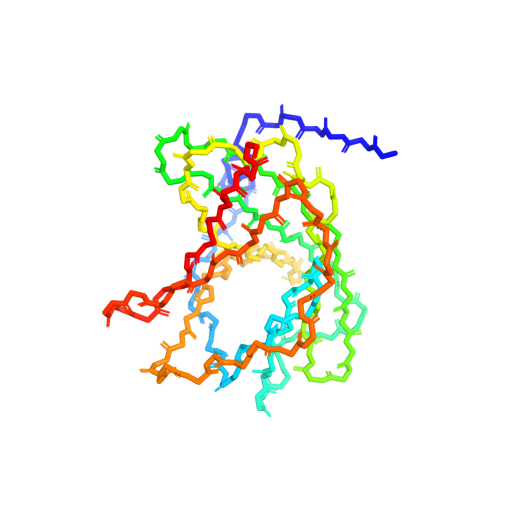5.31 129 PHE A N 1
ATOM 1087 C CA . PHE A 1 129 ? 7.609 -6.886 -7.958 1.00 85.31 129 PHE A CA 1
ATOM 1088 C C . PHE A 1 129 ? 7.151 -6.438 -6.581 1.00 85.31 129 PHE A C 1
ATOM 1090 O O . PHE A 1 129 ? 7.154 -5.254 -6.250 1.00 85.31 129 PHE A O 1
ATOM 1097 N N . ILE A 1 130 ? 6.771 -7.414 -5.772 1.00 88.31 130 ILE A N 1
ATOM 1098 C CA . ILE A 1 130 ? 6.285 -7.187 -4.423 1.00 88.31 130 ILE A CA 1
ATOM 1099 C C . ILE A 1 130 ? 7.222 -7.899 -3.468 1.00 88.31 130 ILE A C 1
ATOM 1101 O O . ILE A 1 130 ? 7.573 -9.063 -3.673 1.00 88.31 130 ILE A O 1
ATOM 1105 N N . ARG A 1 131 ? 7.594 -7.207 -2.398 1.00 87.75 131 ARG A N 1
ATOM 1106 C CA . ARG A 1 131 ? 8.363 -7.773 -1.297 1.00 87.75 131 ARG A CA 1
ATOM 1107 C C . ARG A 1 131 ? 7.664 -7.482 0.020 1.00 87.75 131 ARG A C 1
ATOM 1109 O O . ARG A 1 131 ? 7.161 -6.384 0.226 1.00 87.75 131 ARG A O 1
ATOM 1116 N N . VAL A 1 132 ? 7.695 -8.449 0.928 1.00 90.12 132 VAL A N 1
ATOM 1117 C CA . VAL A 1 132 ? 7.360 -8.242 2.339 1.00 90.12 132 VAL A CA 1
ATOM 1118 C C . VAL A 1 132 ? 8.663 -8.188 3.128 1.00 90.12 132 VAL A C 1
ATOM 1120 O O . VAL A 1 132 ? 9.526 -9.054 2.972 1.00 90.12 132 VAL A O 1
ATOM 1123 N N . LEU A 1 133 ? 8.843 -7.132 3.916 1.00 90.00 133 LEU A N 1
ATOM 1124 C CA . LEU A 1 133 ? 10.002 -6.952 4.788 1.00 90.00 133 LEU A CA 1
ATOM 1125 C C . LEU A 1 133 ? 9.863 -7.792 6.066 1.00 90.00 133 LEU A C 1
ATOM 1127 O O . LEU A 1 133 ? 8.783 -8.274 6.393 1.00 90.00 133 LEU A O 1
ATOM 1131 N N . GLU A 1 134 ? 10.943 -7.928 6.837 1.00 88.06 134 GLU A N 1
ATOM 1132 C CA . GLU A 1 134 ? 10.946 -8.691 8.100 1.00 88.06 134 GLU A CA 1
ATOM 1133 C C . GLU A 1 134 ? 9.928 -8.165 9.124 1.00 88.06 134 GLU A C 1
ATOM 1135 O O . GLU A 1 134 ? 9.340 -8.928 9.887 1.00 88.06 134 GLU A O 1
ATOM 1140 N N . ASN A 1 135 ? 9.670 -6.855 9.110 1.00 88.31 135 ASN A N 1
ATOM 1141 C CA . ASN A 1 135 ? 8.662 -6.209 9.955 1.00 88.31 135 ASN A CA 1
ATOM 1142 C C . ASN A 1 135 ? 7.217 -6.373 9.427 1.00 88.31 135 ASN A C 1
ATOM 1144 O O . ASN A 1 135 ? 6.275 -5.862 10.043 1.00 88.31 135 ASN A O 1
ATOM 1148 N N . GLY A 1 136 ? 7.047 -7.062 8.297 1.00 90.88 136 GLY A N 1
ATOM 1149 C CA . GLY A 1 136 ? 5.784 -7.307 7.613 1.00 90.88 136 GLY A CA 1
ATOM 1150 C C . GLY A 1 136 ? 5.354 -6.216 6.633 1.00 90.88 136 GLY A C 1
ATOM 1151 O O . GLY A 1 136 ? 4.325 -6.379 5.988 1.00 90.88 136 GLY A O 1
ATOM 1152 N N . GLU A 1 137 ? 6.081 -5.105 6.500 1.00 91.31 137 GLU A N 1
ATOM 1153 C CA . GLU A 1 137 ? 5.714 -4.043 5.556 1.00 91.31 137 GLU A CA 1
ATOM 1154 C C . GLU A 1 137 ? 5.815 -4.507 4.106 1.00 91.31 137 GLU A C 1
ATOM 1156 O O . GLU A 1 137 ? 6.759 -5.196 3.717 1.00 91.31 137 GLU A O 1
ATOM 1161 N N . ILE A 1 138 ? 4.855 -4.072 3.294 1.00 91.75 138 ILE A N 1
ATOM 1162 C CA . ILE A 1 138 ? 4.811 -4.380 1.868 1.00 91.75 138 ILE A CA 1
ATOM 1163 C C . ILE A 1 138 ? 5.527 -3.274 1.088 1.00 91.75 138 ILE A C 1
ATOM 1165 O O . ILE A 1 138 ? 5.242 -2.085 1.253 1.00 91.75 138 ILE A O 1
ATOM 1169 N N . ARG A 1 139 ? 6.447 -3.681 0.213 1.00 91.06 139 ARG A N 1
ATOM 1170 C CA . ARG A 1 139 ? 7.157 -2.821 -0.735 1.00 91.06 139 ARG A CA 1
ATOM 1171 C C . ARG A 1 139 ? 6.797 -3.216 -2.156 1.00 91.06 139 ARG A C 1
ATO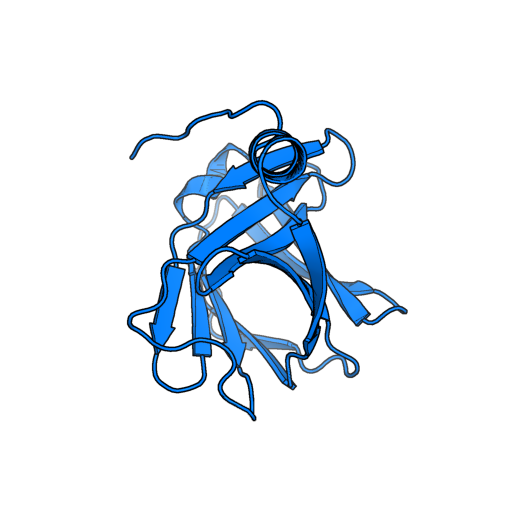M 1173 O O . ARG A 1 139 ? 6.787 -4.402 -2.490 1.00 91.06 139 ARG A O 1
ATOM 1180 N N . LEU A 1 140 ? 6.532 -2.208 -2.977 1.00 90.19 140 LEU A N 1
ATOM 1181 C CA . LEU A 1 140 ? 6.321 -2.348 -4.411 1.00 90.19 140 LEU A CA 1
ATOM 1182 C C . LEU A 1 140 ? 7.548 -1.817 -5.151 1.00 90.19 140 LEU A C 1
ATOM 1184 O O . LEU A 1 140 ? 8.030 -0.732 -4.844 1.00 90.19 140 LEU A O 1
ATOM 1188 N N . SER A 1 141 ? 8.040 -2.544 -6.139 1.00 86.69 141 SER A N 1
ATOM 1189 C CA . SER A 1 141 ? 9.055 -2.058 -7.069 1.00 86.69 141 SER A CA 1
ATOM 1190 C C . SER A 1 141 ? 8.678 -2.422 -8.495 1.00 86.69 141 SER A C 1
ATOM 1192 O O . SER A 1 141 ? 7.868 -3.317 -8.742 1.00 86.69 141 SER A O 1
ATOM 1194 N N . SER A 1 142 ? 9.251 -1.706 -9.450 1.00 79.88 142 SER A N 1
ATOM 1195 C CA . SER A 1 142 ? 9.076 -1.954 -10.876 1.00 79.88 142 SER A CA 1
ATOM 1196 C C . SER A 1 142 ? 10.435 -2.115 -11.539 1.00 79.88 142 SER A C 1
ATOM 1198 O O . SER A 1 142 ? 11.417 -1.465 -11.173 1.00 79.88 142 SER A O 1
ATOM 1200 N N . ILE A 1 143 ? 10.483 -2.976 -12.550 1.00 74.75 143 ILE A N 1
ATOM 1201 C CA . ILE A 1 143 ? 11.606 -3.049 -13.483 1.00 74.75 143 ILE A CA 1
ATOM 1202 C C . ILE A 1 143 ? 11.057 -2.774 -14.875 1.00 74.75 143 ILE A C 1
ATOM 1204 O O . ILE A 1 143 ? 10.044 -3.351 -15.271 1.00 74.75 143 ILE A O 1
ATOM 1208 N N . ILE A 1 144 ? 11.737 -1.890 -15.604 1.00 69.75 144 ILE A N 1
ATOM 1209 C CA . ILE A 1 144 ? 11.494 -1.666 -17.027 1.00 69.75 144 ILE A CA 1
ATOM 1210 C C . ILE A 1 144 ? 12.260 -2.752 -17.780 1.00 69.75 144 ILE A C 1
ATOM 1212 O O . ILE A 1 144 ? 13.484 -2.852 -17.661 1.00 69.75 144 ILE A O 1
ATOM 1216 N N . ASN A 1 145 ? 11.541 -3.574 -18.534 1.00 65.25 145 ASN A N 1
ATOM 1217 C CA . ASN A 1 145 ? 12.157 -4.533 -19.438 1.00 65.25 145 ASN A CA 1
ATOM 1218 C C . ASN A 1 145 ? 12.731 -3.739 -20.621 1.00 65.25 145 ASN A C 1
ATOM 1220 O O . ASN A 1 145 ? 11.988 -3.041 -21.313 1.00 65.25 145 ASN A O 1
ATOM 1224 N N . LYS A 1 146 ? 14.054 -3.803 -20.791 1.00 57.53 146 LYS A N 1
ATOM 1225 C CA . LYS A 1 146 ? 14.759 -3.216 -21.937 1.00 57.53 146 LYS A CA 1
ATOM 1226 C C . LYS A 1 146 ? 14.547 -4.038 -23.201 1.00 57.53 146 LYS A C 1
ATOM 1228 O O . LYS A 1 146 ? 14.492 -5.282 -23.077 1.00 57.53 146 LYS A O 1
#

Sequence (146 aa):
MIIININNYTDFYSNNNILETRKLRIDKLIQRDNSLIFEQNTIKFRCEEELLVIIRNVKTKEEFICDYLIKANNLVIILDSLLHLFSNYEGAIQILNKSDEKYYLYNPIMKNNNIINEKIANNKQYKWFIRVLENGEIRLSSIINK

Foldseek 3Di:
DDWPQDPDPPVVDVVPAPEAEEEDEFAAWEADAQKIKGADPDAPDDQPWDKWKWWAWPPPRTITTFDWGDDDRIIMTGRPVCFVVAEPTKTFIWMWTDDDRHIYIYGYFYQDPRYHYDDHPPPVFKDWDWDQDNRRGIIIHMYTRD

Organism: NCBI:txid84024